Protein AF-A0A968ZDK1-F1 (afdb_monomer_lite)

Sequence (167 aa):
MLCDIHKALNLKGAIDPDALKPLILEAERHGVARAVNGGDHRDRTAVATEVSEILDMWSAVERGYKHLSVDEKRNVEAEAGPLGRGVRFSGFDAESEIEYRDIAHVLIEETGQFERFQGRSLDAHMPALAGYRRMLRLYGPMRSASGDRRLDVQQIIALANAEKYAG

Structure (mmCIF, N/CA/C/O backbone):
data_AF-A0A968ZDK1-F1
#
_entry.id   AF-A0A968ZDK1-F1
#
loop_
_atom_site.group_PDB
_atom_site.id
_atom_site.type_symbol
_atom_site.label_atom_id
_atom_site.label_alt_id
_atom_site.label_comp_id
_atom_site.label_asym_id
_atom_site.label_entity_id
_atom_site.label_seq_id
_atom_site.pdbx_PDB_ins_code
_atom_site.Cartn_x
_atom_site.Cartn_y
_atom_site.Cartn_z
_atom_site.occupancy
_atom_site.B_iso_or_equiv
_atom_site.auth_seq_id
_atom_site.auth_comp_id
_atom_site.auth_asym_id
_atom_site.auth_atom_id
_atom_site.pdbx_PDB_model_num
ATOM 1 N N . MET A 1 1 ? 29.821 1.524 0.858 1.00 34.53 1 MET A N 1
ATOM 2 C CA . MET A 1 1 ? 29.198 1.388 2.191 1.00 34.53 1 MET A CA 1
ATOM 3 C C . MET A 1 1 ? 27.738 1.831 2.129 1.00 34.53 1 MET A C 1
ATOM 5 O O . MET A 1 1 ? 27.378 2.864 2.669 1.00 34.53 1 MET A O 1
ATOM 9 N N . LEU A 1 2 ? 26.912 1.053 1.423 1.00 32.00 2 LEU A N 1
ATOM 10 C CA . LEU A 1 2 ? 25.440 1.139 1.446 1.00 32.00 2 LEU A CA 1
ATOM 11 C C . LEU A 1 2 ? 24.811 -0.240 1.755 1.00 32.00 2 LEU A C 1
ATOM 13 O O . LEU A 1 2 ? 23.615 -0.344 1.991 1.00 32.00 2 LEU A O 1
ATOM 17 N N . CYS A 1 3 ? 25.632 -1.300 1.790 1.00 27.78 3 CYS A N 1
ATOM 18 C CA . CYS A 1 3 ? 25.214 -2.677 2.057 1.00 27.78 3 CYS A CA 1
ATOM 19 C C . CYS A 1 3 ? 25.117 -3.003 3.556 1.00 27.78 3 CYS A C 1
ATOM 21 O O . CYS A 1 3 ? 24.565 -4.035 3.922 1.00 27.78 3 CYS A O 1
ATOM 23 N N . ASP A 1 4 ? 25.649 -2.141 4.425 1.00 28.36 4 ASP A N 1
ATOM 24 C CA . ASP A 1 4 ? 25.798 -2.457 5.850 1.00 28.36 4 ASP A CA 1
ATOM 25 C C . ASP A 1 4 ? 24.570 -2.078 6.689 1.00 28.36 4 ASP A C 1
ATOM 27 O O . ASP A 1 4 ? 24.407 -2.588 7.793 1.00 28.36 4 ASP A O 1
ATOM 31 N N . ILE A 1 5 ? 23.651 -1.266 6.151 1.00 32.50 5 ILE A N 1
ATOM 32 C CA . ILE A 1 5 ? 22.374 -0.965 6.821 1.00 32.50 5 ILE A CA 1
ATOM 33 C C . ILE A 1 5 ? 21.368 -2.117 6.624 1.00 32.50 5 ILE A C 1
ATOM 35 O O . ILE A 1 5 ? 20.620 -2.439 7.544 1.00 32.50 5 ILE A O 1
ATOM 39 N N . HIS A 1 6 ? 21.418 -2.827 5.490 1.00 34.78 6 HIS A N 1
ATOM 40 C CA . HIS A 1 6 ? 20.526 -3.965 5.222 1.00 34.78 6 HIS A CA 1
ATOM 41 C C . HIS A 1 6 ? 20.822 -5.211 6.074 1.00 34.78 6 HIS A C 1
ATOM 43 O O . HIS A 1 6 ? 19.931 -6.026 6.286 1.00 34.78 6 HIS A O 1
ATOM 49 N N . LYS A 1 7 ? 22.037 -5.357 6.623 1.00 30.41 7 LYS A N 1
ATOM 50 C CA . LYS A 1 7 ? 22.413 -6.525 7.446 1.00 30.41 7 LYS A CA 1
ATOM 51 C C . LYS A 1 7 ? 21.961 -6.448 8.908 1.00 30.41 7 LYS A C 1
ATOM 53 O O . LYS A 1 7 ? 22.025 -7.455 9.606 1.00 30.41 7 LYS A O 1
ATOM 58 N N . ALA A 1 8 ? 21.516 -5.284 9.386 1.00 30.31 8 ALA A N 1
ATOM 59 C CA . ALA A 1 8 ? 21.131 -5.093 10.788 1.00 30.31 8 ALA A CA 1
ATOM 60 C C . ALA A 1 8 ? 19.659 -5.431 11.083 1.00 30.31 8 ALA A C 1
ATOM 62 O O . ALA A 1 8 ? 19.268 -5.530 12.246 1.00 30.31 8 ALA A O 1
ATOM 63 N N . LEU A 1 9 ? 18.838 -5.629 10.054 1.00 39.12 9 LEU A N 1
ATOM 64 C CA . LEU A 1 9 ? 17.437 -5.988 10.209 1.00 39.12 9 LEU A CA 1
ATOM 65 C C . LEU A 1 9 ? 17.318 -7.487 9.930 1.00 39.12 9 LEU A C 1
ATOM 67 O O . LEU A 1 9 ? 17.389 -7.938 8.793 1.00 39.12 9 LEU A O 1
ATOM 71 N N . ASN A 1 10 ? 17.187 -8.276 10.994 1.00 31.47 10 ASN A N 1
ATOM 72 C CA . ASN A 1 10 ? 16.950 -9.718 10.937 1.00 31.47 10 ASN A CA 1
ATOM 73 C C . ASN A 1 10 ? 15.509 -9.971 10.440 1.00 31.47 10 ASN A C 1
ATOM 75 O O . ASN A 1 10 ? 14.606 -10.307 11.211 1.00 31.47 10 ASN A O 1
ATOM 79 N N . LEU A 1 11 ? 15.279 -9.679 9.157 1.00 42.19 11 LEU A N 1
ATOM 80 C CA . LEU A 1 11 ? 13.978 -9.586 8.505 1.00 42.19 11 LEU A CA 1
ATOM 81 C C . LEU A 1 11 ? 13.440 -10.984 8.199 1.00 42.19 11 LEU A C 1
ATOM 83 O O . LEU A 1 11 ? 13.524 -11.479 7.078 1.00 42.19 11 LEU A O 1
ATOM 87 N N . LYS A 1 12 ? 12.809 -11.622 9.184 1.00 31.44 12 LYS A N 1
ATOM 88 C CA . LYS A 1 12 ? 11.840 -12.683 8.889 1.00 31.44 12 LYS A CA 1
ATOM 89 C C . LYS A 1 12 ? 10.639 -12.046 8.182 1.00 31.44 12 LYS A C 1
ATOM 91 O O . LYS A 1 12 ? 9.730 -11.540 8.830 1.00 31.44 12 LYS A O 1
ATOM 96 N N . GLY A 1 13 ? 10.680 -12.027 6.850 1.00 39.50 13 GLY A N 1
ATOM 97 C CA . GLY A 1 13 ? 9.585 -11.573 5.990 1.00 39.50 13 GLY A CA 1
ATOM 98 C C . GLY A 1 13 ? 9.883 -10.365 5.100 1.00 39.50 13 GLY A C 1
ATOM 99 O O . GLY A 1 13 ? 8.976 -9.931 4.405 1.00 39.50 13 GLY A O 1
ATOM 100 N N . ALA A 1 14 ? 11.096 -9.802 5.095 1.00 44.47 14 ALA A N 1
ATOM 101 C CA . ALA A 1 14 ? 11.519 -8.990 3.951 1.00 44.47 14 ALA A CA 1
ATOM 102 C C . ALA A 1 14 ? 12.280 -9.897 2.995 1.00 44.47 14 ALA A C 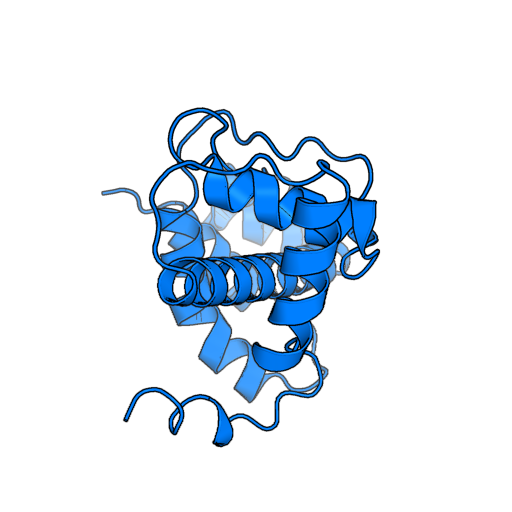1
ATOM 104 O O . ALA A 1 14 ? 13.149 -10.659 3.420 1.00 44.47 14 ALA A O 1
ATOM 105 N N . ILE A 1 15 ? 11.913 -9.848 1.723 1.00 52.25 15 ILE A N 1
ATOM 106 C CA . ILE A 1 15 ? 12.627 -10.577 0.686 1.00 52.25 15 ILE A CA 1
ATOM 107 C C . ILE A 1 15 ? 14.020 -9.950 0.599 1.00 52.25 15 ILE A C 1
ATOM 109 O O . ILE A 1 15 ? 14.145 -8.736 0.450 1.00 52.25 15 ILE A O 1
ATOM 113 N N . ASP A 1 16 ? 15.056 -10.772 0.753 1.00 55.12 16 ASP A N 1
ATOM 114 C CA . ASP A 1 16 ? 16.446 -10.341 0.624 1.00 55.12 16 ASP A CA 1
ATOM 115 C C . ASP A 1 16 ? 16.640 -9.663 -0.751 1.00 55.12 16 ASP A C 1
ATOM 117 O O . ASP A 1 16 ? 16.293 -10.271 -1.771 1.00 55.12 16 ASP A O 1
ATOM 121 N N . PRO A 1 17 ? 17.177 -8.429 -0.827 1.00 51.38 17 PRO A N 1
ATOM 122 C CA . PRO A 1 17 ? 17.502 -7.777 -2.095 1.00 51.38 17 PRO A CA 1
ATOM 123 C C . PRO A 1 17 ? 18.339 -8.652 -3.038 1.00 51.38 17 PRO A C 1
ATOM 125 O O . PRO A 1 17 ? 18.176 -8.588 -4.258 1.00 51.38 17 PRO A O 1
ATOM 128 N N . ASP A 1 18 ? 19.205 -9.509 -2.494 1.00 54.00 18 ASP A N 1
ATOM 129 C CA . ASP A 1 18 ? 19.992 -10.450 -3.291 1.00 54.00 18 ASP A CA 1
ATOM 130 C C . ASP A 1 18 ? 19.163 -11.647 -3.794 1.00 54.00 18 ASP A C 1
ATOM 132 O O . ASP A 1 18 ? 19.496 -12.222 -4.831 1.00 54.00 18 ASP A O 1
ATOM 136 N N . ALA A 1 19 ? 18.040 -11.969 -3.144 1.00 58.22 19 ALA A N 1
ATOM 137 C CA . ALA A 1 19 ? 17.048 -12.928 -3.635 1.00 58.22 19 ALA A CA 1
ATOM 138 C C . ALA A 1 19 ? 16.089 -12.322 -4.682 1.00 58.22 19 ALA A C 1
ATOM 140 O O . ALA A 1 19 ? 15.556 -13.059 -5.509 1.00 58.22 19 ALA A O 1
ATOM 141 N N . LEU A 1 20 ? 15.902 -10.995 -4.696 1.00 59.31 20 LEU A N 1
ATOM 142 C CA . LEU A 1 20 ? 15.102 -10.283 -5.708 1.00 59.31 20 LEU A CA 1
ATOM 143 C C . LEU A 1 20 ? 15.819 -10.177 -7.060 1.00 59.31 20 LEU A C 1
ATOM 145 O O . LEU A 1 20 ? 15.191 -10.328 -8.107 1.00 59.31 20 LEU A O 1
ATOM 149 N N . LYS A 1 21 ? 17.140 -9.962 -7.052 1.00 61.16 21 LYS A N 1
ATOM 150 C CA . LYS A 1 21 ? 17.962 -9.852 -8.272 1.00 61.16 21 LYS A CA 1
ATOM 151 C C . LYS A 1 21 ? 17.747 -10.976 -9.296 1.00 61.16 21 LYS A C 1
ATOM 153 O O . LYS A 1 21 ? 17.494 -10.645 -10.454 1.00 61.16 21 LYS A O 1
ATOM 158 N N . PRO A 1 22 ? 17.852 -12.275 -8.944 1.00 59.28 22 PRO A N 1
ATOM 159 C CA . PRO A 1 22 ? 17.663 -13.343 -9.921 1.00 59.28 22 PRO A CA 1
ATOM 160 C C . PRO A 1 22 ? 16.233 -13.383 -10.469 1.00 59.28 22 PRO A C 1
ATOM 162 O O . PRO A 1 22 ? 16.071 -13.647 -11.654 1.00 59.28 22 PRO A O 1
ATOM 165 N N . LEU A 1 23 ? 15.220 -13.057 -9.658 1.00 61.38 23 LEU A N 1
ATOM 166 C CA . LEU A 1 23 ? 13.813 -13.057 -10.073 1.00 61.38 23 LEU A CA 1
ATOM 167 C C . LEU A 1 23 ? 13.515 -11.950 -11.091 1.00 61.38 23 LEU A C 1
ATOM 169 O O . LEU A 1 23 ? 12.851 -12.191 -12.095 1.00 61.38 23 LEU A O 1
ATOM 173 N N . ILE A 1 24 ? 14.059 -10.752 -10.869 1.00 58.25 24 ILE A N 1
ATOM 174 C CA . ILE A 1 24 ? 13.930 -9.626 -11.806 1.00 58.25 24 ILE A CA 1
ATOM 175 C C . ILE A 1 24 ? 14.649 -9.949 -13.118 1.00 58.25 24 ILE A C 1
ATOM 177 O O . ILE A 1 24 ? 14.076 -9.791 -14.193 1.00 58.25 24 ILE A O 1
ATOM 181 N N . LEU A 1 25 ? 15.876 -10.477 -13.039 1.00 61.59 25 LEU A N 1
ATOM 182 C CA . LEU A 1 25 ? 16.638 -10.897 -14.218 1.00 61.59 25 LEU A CA 1
ATOM 183 C C . LEU A 1 25 ? 15.927 -12.008 -15.002 1.00 61.59 25 LEU A C 1
ATOM 185 O O . LEU A 1 25 ? 15.980 -12.032 -16.229 1.00 61.59 25 LEU A O 1
ATOM 189 N N . GLU A 1 26 ? 15.270 -12.941 -14.319 1.00 56.28 26 GLU A N 1
ATOM 190 C CA . GLU A 1 26 ? 14.511 -14.014 -14.953 1.00 56.28 26 GLU A CA 1
ATOM 191 C C . GLU A 1 26 ? 13.236 -13.497 -15.632 1.00 56.28 26 GLU A C 1
ATOM 193 O O . GLU A 1 26 ? 12.963 -13.869 -16.774 1.00 56.28 26 GLU A O 1
ATOM 198 N N . ALA A 1 27 ? 12.507 -12.579 -14.995 1.00 54.91 27 ALA A N 1
ATOM 199 C CA . ALA A 1 27 ? 11.346 -11.926 -15.596 1.00 54.91 27 ALA A CA 1
ATOM 200 C C . ALA A 1 27 ? 11.717 -11.088 -16.835 1.00 54.91 27 ALA A C 1
ATOM 202 O O . ALA A 1 27 ? 10.998 -11.098 -17.835 1.00 54.91 27 ALA A O 1
ATOM 203 N N . GLU A 1 28 ? 12.865 -10.407 -16.812 1.00 56.94 28 GLU A N 1
ATOM 204 C CA . GLU A 1 28 ? 13.409 -9.682 -17.969 1.00 56.94 28 GLU A CA 1
ATOM 205 C C . GLU A 1 28 ? 13.830 -10.629 -19.097 1.00 56.94 28 GLU A C 1
ATOM 207 O O . GLU A 1 28 ? 13.508 -10.399 -20.264 1.00 56.94 28 GLU A O 1
ATOM 212 N N . ARG A 1 29 ? 14.510 -11.733 -18.762 1.00 54.50 29 ARG A N 1
ATOM 213 C CA . ARG A 1 29 ? 14.931 -12.753 -19.736 1.00 54.50 29 ARG A CA 1
ATOM 214 C C . ARG A 1 29 ? 13.760 -13.398 -20.468 1.00 54.50 29 ARG A C 1
ATOM 216 O O . ARG A 1 29 ? 13.910 -13.761 -21.632 1.00 54.50 29 ARG A O 1
ATOM 223 N N . HIS A 1 30 ? 12.622 -13.550 -19.799 1.00 50.81 30 HIS A N 1
ATOM 224 C CA . HIS A 1 30 ? 11.404 -14.086 -20.399 1.00 50.81 30 HIS A CA 1
ATOM 225 C C . HIS A 1 30 ? 10.541 -13.007 -21.080 1.00 50.81 30 HIS A C 1
ATOM 227 O O . HIS A 1 30 ? 9.465 -13.318 -21.584 1.00 50.81 30 HIS A O 1
ATOM 233 N N . GLY A 1 31 ? 11.019 -11.755 -21.151 1.00 50.75 31 GLY A N 1
ATOM 234 C CA . GLY A 1 31 ? 10.325 -10.644 -21.812 1.00 50.75 31 GLY A CA 1
ATOM 235 C C . GLY A 1 31 ? 9.061 -10.183 -21.087 1.00 50.75 31 GLY A C 1
ATOM 236 O O . GLY A 1 31 ? 8.234 -9.492 -21.680 1.00 50.75 31 GLY A O 1
ATOM 237 N N . VAL A 1 32 ? 8.906 -10.585 -19.825 1.00 45.59 32 VAL A N 1
ATOM 238 C CA . VAL A 1 32 ? 7.727 -10.319 -18.997 1.00 45.59 32 VAL A CA 1
ATOM 239 C C . VAL A 1 32 ? 7.865 -8.987 -18.267 1.00 45.59 32 VAL A C 1
ATOM 241 O O . VAL A 1 32 ? 6.910 -8.220 -18.172 1.00 45.59 32 VAL A O 1
ATOM 244 N N . ALA A 1 33 ? 9.084 -8.660 -17.837 1.00 46.94 33 ALA A N 1
ATOM 245 C CA . ALA A 1 33 ? 9.447 -7.293 -17.506 1.00 46.94 33 ALA A CA 1
ATOM 246 C C . ALA A 1 33 ? 9.822 -6.563 -18.802 1.00 46.94 33 ALA A C 1
ATOM 248 O O . ALA A 1 33 ? 10.693 -7.017 -19.553 1.00 46.94 33 ALA A O 1
ATOM 249 N N . ARG A 1 34 ? 9.191 -5.415 -19.082 1.00 45.72 34 ARG A N 1
ATOM 250 C CA . ARG A 1 34 ? 9.684 -4.545 -20.155 1.00 45.72 34 ARG A CA 1
ATOM 251 C C . ARG A 1 34 ? 11.099 -4.131 -19.775 1.00 45.72 34 ARG A C 1
ATOM 253 O O . ARG A 1 34 ? 11.342 -3.692 -18.653 1.00 45.72 34 ARG A O 1
ATOM 260 N N . ALA A 1 35 ? 12.028 -4.223 -20.722 1.00 43.06 35 ALA A N 1
ATOM 261 C CA . ALA A 1 35 ? 13.299 -3.532 -20.604 1.00 43.06 35 ALA A CA 1
ATOM 262 C C . ALA A 1 35 ? 12.998 -2.026 -20.537 1.00 43.06 35 ALA A C 1
ATOM 264 O O . ALA A 1 35 ? 12.881 -1.354 -21.560 1.00 43.06 35 ALA A O 1
ATOM 265 N N . VAL A 1 36 ? 12.795 -1.497 -19.327 1.00 43.66 36 VAL A N 1
ATOM 266 C CA . VAL A 1 36 ? 12.796 -0.057 -19.074 1.00 43.66 36 VAL A CA 1
ATOM 267 C C . VAL A 1 36 ? 14.184 0.408 -19.504 1.00 43.66 36 VAL A C 1
ATOM 269 O O . VAL A 1 36 ? 15.191 0.043 -18.897 1.00 43.66 36 VAL A O 1
ATOM 272 N N . ASN A 1 37 ? 14.245 1.064 -20.659 1.00 38.75 37 ASN A N 1
ATOM 273 C CA . ASN A 1 37 ? 15.494 1.495 -21.264 1.00 38.75 37 ASN A CA 1
ATOM 274 C C . ASN A 1 37 ? 16.177 2.514 -20.338 1.00 38.75 37 ASN A C 1
ATOM 276 O O . ASN A 1 37 ? 15.610 3.572 -20.083 1.00 38.75 37 ASN A O 1
ATOM 280 N N . GLY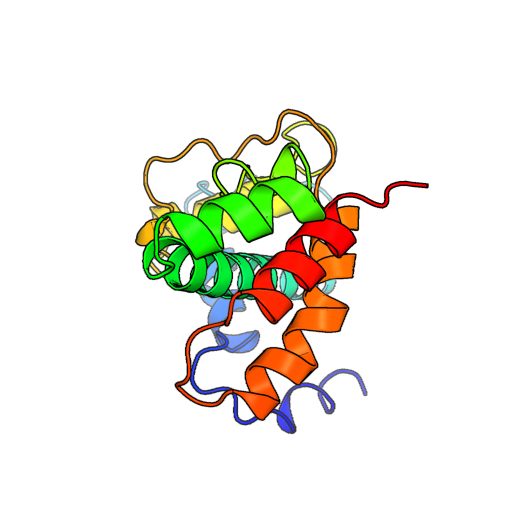 A 1 38 ? 17.409 2.225 -19.901 1.00 42.59 38 GLY A N 1
ATOM 281 C CA . GLY A 1 38 ? 18.373 3.260 -19.499 1.00 42.59 38 GLY A CA 1
ATOM 282 C C . GLY A 1 38 ? 18.754 3.401 -18.018 1.00 42.59 38 GLY A C 1
ATOM 283 O O . GLY A 1 38 ? 19.562 4.278 -17.730 1.00 42.59 38 GLY A O 1
ATOM 284 N N . GLY A 1 39 ? 18.245 2.581 -17.090 1.00 47.41 39 GLY A N 1
ATOM 285 C CA . GLY A 1 39 ? 18.667 2.605 -15.674 1.00 47.41 39 GLY A CA 1
ATOM 286 C C . GLY A 1 39 ? 19.825 1.642 -15.364 1.00 47.41 39 GLY A C 1
ATOM 287 O O . GLY A 1 39 ? 19.869 0.537 -15.907 1.00 47.41 39 GLY A O 1
ATOM 288 N N . ASP A 1 40 ? 20.764 2.032 -14.490 1.00 52.12 40 ASP A N 1
ATOM 289 C CA . ASP A 1 40 ? 21.798 1.117 -13.973 1.00 52.12 40 ASP A CA 1
ATOM 290 C C . ASP A 1 40 ? 21.137 -0.025 -13.170 1.00 52.12 40 ASP A C 1
ATOM 292 O O . ASP A 1 40 ? 20.145 0.172 -12.467 1.00 52.12 40 ASP A O 1
ATOM 296 N N . HIS A 1 41 ? 21.699 -1.235 -13.217 1.00 51.44 41 HIS A N 1
ATOM 297 C CA . HIS A 1 41 ? 21.176 -2.408 -12.495 1.00 51.44 41 HIS A CA 1
ATOM 298 C C . HIS A 1 41 ? 21.096 -2.189 -10.971 1.00 51.44 41 HIS A C 1
ATOM 300 O O . HIS A 1 41 ? 20.302 -2.831 -10.273 1.00 51.44 41 HIS A O 1
ATOM 306 N N . ARG A 1 42 ? 21.929 -1.285 -10.439 1.00 50.06 42 ARG A N 1
ATOM 307 C CA . ARG A 1 42 ? 21.906 -0.886 -9.025 1.00 50.06 42 ARG A CA 1
ATOM 308 C C . ARG A 1 42 ? 20.635 -0.125 -8.657 1.00 50.06 42 ARG A C 1
ATOM 310 O O . ARG A 1 42 ? 20.100 -0.378 -7.580 1.00 50.06 42 ARG A O 1
ATOM 317 N N . ASP A 1 43 ? 20.131 0.719 -9.554 1.00 65.00 43 ASP A N 1
ATOM 318 C CA . ASP A 1 43 ? 18.910 1.492 -9.323 1.00 65.00 43 ASP A CA 1
ATOM 319 C C . ASP A 1 43 ? 17.683 0.574 -9.316 1.00 65.00 43 ASP A C 1
ATOM 321 O O . ASP A 1 43 ? 16.863 0.650 -8.404 1.00 65.00 43 ASP A O 1
ATOM 325 N N . ARG A 1 44 ? 17.622 -0.413 -10.217 1.00 65.12 44 ARG A N 1
ATOM 326 C CA . ARG A 1 44 ? 16.525 -1.398 -10.242 1.00 65.12 44 ARG A CA 1
ATOM 327 C C . ARG A 1 44 ? 16.420 -2.258 -8.992 1.00 65.12 44 ARG A C 1
ATOM 329 O O . ARG A 1 44 ? 15.320 -2.554 -8.535 1.00 65.12 44 ARG A O 1
ATOM 336 N N . THR A 1 45 ? 17.556 -2.662 -8.423 1.00 70.06 45 THR A N 1
ATOM 337 C CA . THR A 1 45 ? 17.552 -3.430 -7.167 1.00 70.06 45 THR A CA 1
ATOM 338 C C . THR A 1 45 ? 16.967 -2.590 -6.029 1.00 70.06 45 THR A C 1
ATOM 340 O O . THR A 1 45 ? 16.211 -3.107 -5.204 1.00 70.06 45 THR A O 1
ATOM 343 N N . ALA A 1 46 ? 17.286 -1.292 -5.993 1.00 75.50 46 ALA A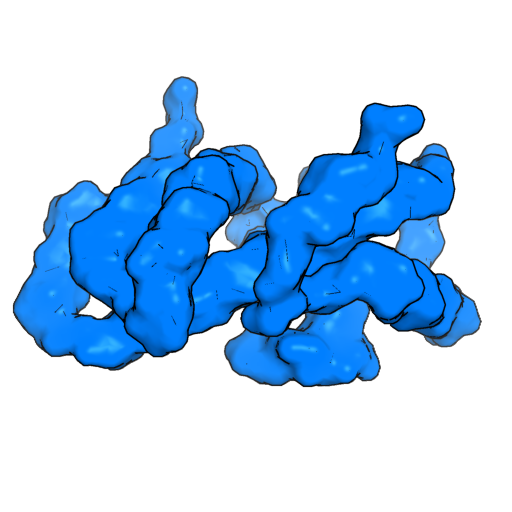 N 1
ATOM 344 C CA . ALA A 1 46 ? 16.721 -0.374 -5.012 1.00 75.50 46 ALA A CA 1
ATOM 345 C C . ALA A 1 46 ? 15.207 -0.207 -5.215 1.00 75.50 46 ALA A C 1
ATOM 347 O O . ALA A 1 46 ? 14.460 -0.346 -4.248 1.00 75.50 46 ALA A O 1
ATOM 348 N N . VAL A 1 47 ? 14.747 -0.022 -6.460 1.00 81.25 47 VAL A N 1
ATOM 349 C CA . VAL A 1 47 ? 13.310 0.072 -6.771 1.00 81.25 47 VAL A CA 1
ATOM 350 C C . VAL A 1 47 ? 12.575 -1.208 -6.379 1.00 81.25 47 VAL A C 1
ATOM 352 O O . VAL A 1 47 ? 11.533 -1.139 -5.740 1.00 81.25 47 VAL A O 1
ATOM 355 N N . ALA A 1 48 ? 13.115 -2.387 -6.681 1.00 79.44 48 ALA A N 1
ATOM 356 C CA . ALA A 1 48 ? 12.459 -3.642 -6.322 1.00 79.44 48 ALA A CA 1
ATOM 357 C C . ALA A 1 48 ? 12.422 -3.920 -4.819 1.00 79.44 48 ALA A C 1
ATOM 359 O O . ALA A 1 48 ? 11.448 -4.491 -4.321 1.00 79.44 48 ALA A O 1
ATOM 360 N N . THR A 1 49 ? 13.459 -3.494 -4.096 1.00 80.62 49 THR A N 1
ATOM 361 C CA . THR A 1 49 ? 13.459 -3.522 -2.630 1.00 80.62 49 THR A CA 1
ATOM 362 C C . THR A 1 49 ? 12.341 -2.626 -2.104 1.00 80.62 49 THR A C 1
ATOM 364 O O . THR A 1 49 ? 11.504 -3.086 -1.333 1.00 80.62 49 THR A O 1
ATOM 367 N N . GLU A 1 50 ? 12.253 -1.389 -2.599 1.00 85.12 50 GLU A N 1
ATOM 368 C CA . GLU A 1 50 ? 11.208 -0.443 -2.205 1.00 85.12 50 GLU A CA 1
ATOM 369 C C . GLU A 1 50 ? 9.801 -0.963 -2.547 1.00 85.12 50 GLU A C 1
ATOM 371 O O . GLU A 1 50 ? 8.920 -0.953 -1.691 1.00 85.12 50 GLU A O 1
ATOM 376 N N . VAL A 1 51 ? 9.578 -1.497 -3.753 1.00 88.75 51 VAL A N 1
ATOM 377 C CA . VAL A 1 51 ? 8.296 -2.115 -4.136 1.00 88.75 51 VAL A CA 1
ATOM 378 C C . VAL A 1 51 ? 7.941 -3.262 -3.190 1.00 88.75 51 VAL A C 1
ATOM 380 O O . VAL A 1 51 ? 6.803 -3.340 -2.730 1.00 88.75 51 VAL A O 1
ATOM 383 N N . SER A 1 52 ? 8.898 -4.126 -2.849 1.00 85.25 52 SER A N 1
ATOM 384 C CA . SER A 1 52 ? 8.661 -5.236 -1.917 1.00 85.25 52 SER A CA 1
ATOM 385 C C . SER A 1 52 ? 8.264 -4.741 -0.523 1.00 85.25 52 SER A C 1
ATOM 387 O O . SER A 1 52 ? 7.339 -5.286 0.080 1.00 85.25 52 SER A O 1
ATOM 389 N N . GLU A 1 53 ? 8.910 -3.685 -0.021 1.00 85.19 53 GLU A N 1
ATOM 390 C CA . GLU A 1 53 ? 8.555 -3.050 1.253 1.00 85.19 53 GLU A CA 1
ATOM 391 C C . GLU A 1 53 ? 7.156 -2.418 1.209 1.00 85.19 53 GLU A C 1
ATOM 393 O O . GLU A 1 53 ? 6.380 -2.570 2.158 1.00 85.19 53 GLU A O 1
ATOM 398 N N . ILE A 1 54 ? 6.800 -1.755 0.102 1.00 91.25 54 ILE A N 1
ATOM 399 C CA . ILE A 1 54 ? 5.464 -1.183 -0.119 1.00 91.25 54 ILE A CA 1
ATOM 400 C C . ILE A 1 54 ? 4.405 -2.291 -0.113 1.00 91.25 54 ILE A C 1
ATOM 402 O O . ILE A 1 54 ? 3.383 -2.158 0.567 1.00 91.25 54 ILE A O 1
ATOM 406 N N . LEU A 1 55 ? 4.639 -3.393 -0.830 1.00 90.19 55 LEU A N 1
ATOM 407 C CA . LEU A 1 55 ? 3.711 -4.522 -0.894 1.00 90.19 55 LEU A CA 1
ATOM 408 C C . LEU A 1 55 ? 3.561 -5.216 0.468 1.00 90.19 55 LEU A C 1
ATOM 410 O O . LEU A 1 55 ? 2.434 -5.526 0.862 1.00 90.19 55 LEU A O 1
ATOM 414 N N . ASP A 1 56 ? 4.647 -5.415 1.224 1.00 87.88 56 ASP A N 1
ATOM 415 C CA . ASP A 1 56 ? 4.595 -5.975 2.585 1.00 87.88 56 ASP A CA 1
ATOM 416 C C . ASP A 1 56 ? 3.785 -5.078 3.531 1.00 87.88 56 ASP A C 1
ATOM 418 O O . ASP A 1 56 ? 2.836 -5.541 4.178 1.00 87.88 56 ASP A O 1
ATOM 422 N N . MET A 1 57 ? 4.079 -3.774 3.534 1.00 91.25 57 MET A N 1
ATOM 423 C CA . MET A 1 57 ? 3.342 -2.775 4.307 1.00 91.25 57 MET A CA 1
ATOM 424 C C . MET A 1 57 ? 1.848 -2.813 3.978 1.00 91.25 57 MET A C 1
ATOM 426 O O . MET A 1 57 ? 1.021 -2.965 4.879 1.00 91.25 57 MET A O 1
ATOM 430 N N . TRP A 1 58 ? 1.476 -2.737 2.698 1.00 93.50 58 TRP A N 1
ATOM 431 C CA . TRP A 1 58 ? 0.074 -2.794 2.283 1.00 93.50 58 TRP A CA 1
ATOM 432 C C . TRP A 1 58 ? -0.591 -4.123 2.635 1.00 93.50 58 TRP A C 1
ATOM 434 O O . TRP A 1 58 ? -1.776 -4.166 2.976 1.00 93.50 58 TRP A O 1
ATOM 444 N N . SER A 1 59 ? 0.164 -5.221 2.601 1.00 89.88 59 SER A N 1
ATOM 445 C CA . SER A 1 59 ? -0.309 -6.525 3.051 1.00 89.88 59 SER A CA 1
ATOM 446 C C . SER A 1 59 ? -0.619 -6.524 4.548 1.00 89.88 59 SER A C 1
ATOM 448 O O . SER A 1 59 ? -1.667 -7.029 4.955 1.00 89.88 59 SER A O 1
ATOM 450 N N . ALA A 1 60 ? 0.228 -5.906 5.374 1.00 88.62 60 ALA A N 1
ATOM 451 C CA . ALA A 1 60 ? -0.024 -5.736 6.802 1.00 88.62 60 ALA A CA 1
ATOM 452 C C . ALA A 1 60 ? -1.225 -4.818 7.082 1.00 88.62 60 ALA A C 1
ATOM 454 O O . ALA A 1 60 ? -2.065 -5.165 7.916 1.00 88.62 60 ALA A O 1
ATOM 455 N N . VAL A 1 61 ? -1.338 -3.701 6.359 1.00 90.69 61 VAL A N 1
ATOM 456 C CA . VAL A 1 61 ? -2.429 -2.725 6.491 1.00 90.69 61 VAL A CA 1
ATOM 457 C C . VAL A 1 61 ? -3.781 -3.353 6.168 1.00 90.69 61 VAL A C 1
ATOM 459 O O . VAL A 1 61 ? -4.677 -3.332 7.009 1.00 90.69 61 VAL A O 1
ATOM 462 N N . GLU A 1 62 ? -3.941 -3.974 4.997 1.00 92.00 62 GLU A N 1
ATOM 463 C CA . GLU A 1 62 ? -5.231 -4.565 4.622 1.00 92.00 62 GLU A CA 1
ATOM 464 C C . GLU A 1 62 ? -5.589 -5.772 5.509 1.00 92.00 62 GLU A C 1
ATOM 466 O O . GLU A 1 62 ? -6.766 -5.979 5.817 1.00 92.00 62 GLU A O 1
ATOM 471 N N . ARG A 1 63 ? -4.600 -6.559 5.973 1.00 89.88 63 ARG A N 1
ATOM 472 C CA . ARG A 1 63 ? -4.845 -7.612 6.975 1.00 89.88 63 ARG A CA 1
ATOM 473 C C . ARG A 1 63 ? -5.352 -7.013 8.283 1.00 89.88 63 ARG A C 1
ATOM 475 O O . ARG A 1 63 ? -6.372 -7.477 8.785 1.00 89.88 63 ARG A O 1
ATOM 482 N N . GLY A 1 64 ? -4.671 -6.001 8.822 1.00 89.81 64 GLY A N 1
ATOM 483 C CA . GLY A 1 64 ? -5.085 -5.309 10.046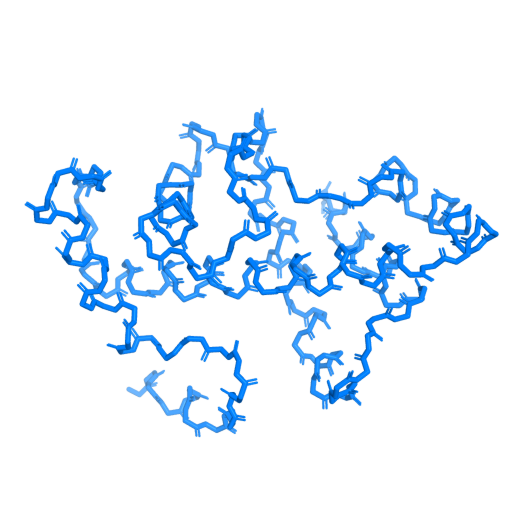 1.00 89.81 64 GLY A CA 1
ATOM 484 C C . GLY A 1 64 ? -6.500 -4.749 9.914 1.00 89.81 64 GLY A C 1
ATOM 485 O O . GLY A 1 64 ? -7.381 -5.106 10.694 1.00 89.81 64 GLY A O 1
ATOM 486 N N . TYR A 1 65 ? -6.757 -3.998 8.840 1.00 91.00 65 TYR A N 1
ATOM 487 C CA . TYR A 1 65 ? -8.058 -3.389 8.571 1.00 91.00 65 TYR A CA 1
ATOM 488 C C . TYR A 1 65 ? -9.184 -4.422 8.447 1.00 91.00 65 TYR A C 1
ATOM 490 O O . TYR A 1 65 ? -10.272 -4.223 8.987 1.00 91.00 65 TYR A O 1
ATOM 498 N N . LYS A 1 66 ? -8.943 -5.567 7.791 1.00 90.81 66 LYS A N 1
ATOM 499 C CA . LYS A 1 66 ? -9.942 -6.643 7.670 1.00 90.81 66 LYS A CA 1
ATOM 500 C C . LYS A 1 66 ? -10.421 -7.142 9.037 1.00 90.81 66 LYS A C 1
ATOM 502 O O . LYS A 1 66 ? -11.607 -7.449 9.167 1.00 90.81 66 LYS A O 1
ATOM 507 N N . HIS A 1 67 ? -9.527 -7.196 10.024 1.00 89.56 67 HIS A N 1
ATOM 508 C CA . HIS A 1 67 ? -9.806 -7.694 11.372 1.00 89.56 67 HIS A CA 1
ATOM 509 C C . HIS A 1 67 ? -10.449 -6.673 12.313 1.00 89.56 67 HIS A C 1
ATOM 511 O O . HIS A 1 67 ? -10.935 -7.079 13.365 1.00 89.56 67 HIS A O 1
ATOM 517 N N . LEU A 1 68 ? -10.499 -5.397 11.931 1.00 90.62 68 LEU A N 1
ATOM 518 C CA . LEU A 1 68 ? -11.195 -4.378 12.706 1.00 90.62 68 LEU A CA 1
ATOM 519 C C . LEU A 1 68 ? -12.707 -4.636 12.740 1.00 90.62 68 LEU A C 1
ATOM 521 O O . LEU A 1 68 ? -13.321 -5.036 11.737 1.00 90.62 68 LEU A O 1
ATOM 525 N N . SER A 1 69 ? -13.304 -4.358 13.895 1.00 92.69 69 SER A N 1
ATOM 526 C CA . SER A 1 69 ? -14.752 -4.308 14.083 1.00 92.69 69 SER A CA 1
ATOM 527 C C . SER A 1 69 ? -15.390 -3.186 13.253 1.00 92.69 69 SER A C 1
ATOM 529 O O . SER A 1 69 ? -14.716 -2.332 12.674 1.00 92.69 69 SER A O 1
ATOM 531 N N . VAL A 1 70 ? -16.721 -3.191 13.165 1.00 92.31 70 VAL A N 1
ATOM 532 C CA . VAL A 1 70 ? -17.466 -2.166 12.417 1.00 92.31 70 VAL A CA 1
ATOM 533 C C . VAL A 1 70 ? -17.237 -0.772 13.009 1.00 92.31 70 VAL A C 1
ATOM 535 O O . VAL A 1 70 ? -17.035 0.177 12.252 1.00 92.31 70 VAL A O 1
ATOM 538 N N . ASP A 1 71 ? -17.209 -0.656 14.337 1.00 92.88 71 ASP A N 1
ATOM 539 C CA . ASP A 1 71 ? -16.999 0.621 15.029 1.00 92.88 71 ASP A CA 1
ATOM 540 C C . ASP A 1 71 ? -15.573 1.137 14.832 1.00 92.88 71 ASP A C 1
ATOM 542 O O . ASP A 1 71 ? -15.360 2.315 14.555 1.00 92.88 71 ASP A O 1
ATOM 546 N N . GLU A 1 72 ? -14.589 0.241 14.866 1.00 92.31 72 GLU A N 1
ATOM 547 C CA . GLU A 1 72 ? -13.198 0.586 14.583 1.00 92.31 72 GLU A CA 1
ATOM 548 C C . GLU A 1 72 ? -13.001 1.028 13.129 1.00 92.31 72 GLU A C 1
ATOM 550 O O . GLU A 1 72 ? -12.318 2.018 12.884 1.00 92.31 72 GLU A O 1
ATOM 555 N N . LYS A 1 73 ? -13.638 0.368 12.153 1.00 91.94 73 LYS A N 1
ATOM 556 C CA . LYS A 1 73 ? -13.596 0.800 10.742 1.00 91.94 73 LYS A CA 1
ATOM 557 C C . LYS A 1 73 ? -14.239 2.168 10.541 1.00 91.94 73 LYS A C 1
ATOM 559 O O . LYS A 1 73 ? -13.702 2.976 9.788 1.00 91.94 73 LYS A O 1
ATOM 564 N N . ARG A 1 74 ? -15.350 2.445 11.236 1.00 90.88 74 ARG A N 1
ATOM 565 C CA . ARG A 1 74 ? -15.969 3.780 11.256 1.00 90.88 74 ARG A CA 1
ATOM 566 C C . ARG A 1 74 ? -15.028 4.823 11.845 1.00 90.88 74 ARG A C 1
ATOM 568 O O . ARG A 1 74 ? -14.972 5.927 11.320 1.00 90.88 74 ARG A O 1
ATOM 575 N N . ASN A 1 75 ? -14.275 4.470 12.886 1.00 90.56 75 ASN A N 1
ATOM 576 C CA . ASN A 1 75 ? -13.268 5.357 13.458 1.00 90.56 75 ASN A CA 1
ATOM 577 C C . ASN A 1 75 ? -12.140 5.653 12.454 1.00 90.56 75 ASN A C 1
ATOM 579 O O . ASN A 1 75 ? -11.787 6.808 12.244 1.00 90.56 75 ASN A O 1
ATOM 583 N N . VAL A 1 76 ? -11.637 4.627 11.753 1.00 89.88 76 VAL A N 1
ATOM 584 C CA . VAL A 1 76 ? -10.636 4.815 10.686 1.00 89.88 76 VAL A CA 1
ATOM 585 C C . VAL A 1 76 ? -11.159 5.749 9.593 1.00 89.88 76 VAL A C 1
ATOM 587 O O . VAL A 1 76 ? -10.449 6.654 9.168 1.00 89.88 76 VAL A O 1
ATOM 590 N N . GLU A 1 77 ? -12.399 5.559 9.144 1.00 90.75 77 GLU A N 1
ATOM 591 C CA . GLU A 1 77 ? -13.026 6.423 8.140 1.00 90.75 77 GLU A CA 1
ATOM 592 C C . GLU A 1 77 ? -13.219 7.865 8.636 1.00 90.75 77 GLU A C 1
ATOM 594 O O . GLU A 1 77 ? -12.981 8.805 7.879 1.00 90.75 77 GLU A O 1
ATOM 599 N N . ALA A 1 78 ? -13.622 8.054 9.895 1.00 89.50 78 ALA A N 1
ATOM 600 C CA . ALA A 1 78 ? -13.819 9.379 10.478 1.00 89.50 78 ALA A CA 1
ATOM 601 C C . ALA A 1 78 ? -12.505 10.174 10.559 1.00 89.50 78 ALA A C 1
ATOM 603 O O . ALA A 1 78 ? -12.482 11.355 10.215 1.00 89.50 78 ALA A O 1
ATOM 604 N N . GLU A 1 79 ? -11.415 9.517 10.957 1.00 89.25 79 GLU A N 1
ATOM 605 C CA . GLU A 1 79 ? -10.116 10.160 11.187 1.00 89.25 79 GLU A CA 1
ATOM 606 C C . GLU A 1 79 ? -9.279 10.300 9.904 1.00 89.25 79 GLU A C 1
ATOM 608 O O . GLU A 1 79 ? -8.656 11.336 9.672 1.00 89.25 79 GLU A O 1
ATOM 613 N N . ALA A 1 80 ? -9.274 9.285 9.031 1.00 86.38 80 ALA A N 1
ATOM 614 C CA . ALA A 1 80 ? -8.497 9.304 7.785 1.00 86.38 80 ALA A CA 1
ATOM 615 C C . ALA A 1 80 ? -9.287 9.837 6.572 1.00 86.38 80 ALA A C 1
ATOM 617 O O . ALA A 1 80 ? -8.722 10.106 5.505 1.00 86.38 80 ALA A O 1
ATOM 618 N N . GLY A 1 81 ? -10.598 10.043 6.711 1.00 82.94 81 GLY A N 1
ATOM 619 C CA . GLY A 1 81 ? -11.468 10.495 5.630 1.00 82.94 81 GLY A CA 1
ATOM 620 C C . GLY A 1 81 ? -11.616 9.443 4.518 1.00 82.94 81 GLY A C 1
ATOM 621 O O . GLY A 1 81 ? -11.643 8.246 4.806 1.00 82.94 81 GLY A O 1
ATOM 622 N N . PRO A 1 82 ? -11.697 9.848 3.232 1.00 78.56 82 PRO A N 1
ATOM 623 C CA . PRO A 1 82 ? -11.945 8.923 2.120 1.00 78.56 82 PRO A CA 1
ATOM 624 C C . PRO A 1 82 ? -10.945 7.765 2.011 1.00 78.56 82 PRO A C 1
ATOM 626 O O . PRO A 1 82 ? -11.344 6.677 1.616 1.00 78.56 82 PRO A O 1
ATOM 629 N N . LEU A 1 83 ? -9.682 7.964 2.408 1.00 75.38 83 LEU A N 1
ATOM 630 C CA . LEU A 1 83 ? -8.663 6.902 2.417 1.00 75.38 83 LEU A CA 1
ATOM 631 C C . LEU A 1 83 ? -8.884 5.870 3.534 1.00 75.38 83 LEU A C 1
ATOM 633 O O . LEU A 1 83 ? -8.456 4.727 3.415 1.00 75.38 83 LEU A O 1
ATOM 637 N N . GLY A 1 84 ? -9.592 6.244 4.604 1.00 75.62 84 GLY A N 1
ATOM 638 C CA . GLY A 1 84 ? -10.027 5.318 5.650 1.00 75.62 84 GLY A CA 1
ATOM 639 C C . GLY A 1 84 ? -11.230 4.460 5.247 1.00 75.62 84 GLY A C 1
ATOM 640 O O . GLY A 1 84 ? -11.504 3.432 5.878 1.00 75.62 84 GLY A O 1
ATOM 641 N N . ARG A 1 85 ? -11.939 4.848 4.177 1.00 77.50 85 ARG A N 1
ATOM 642 C CA . ARG A 1 85 ? -13.051 4.087 3.609 1.00 77.50 85 ARG A CA 1
ATOM 643 C C . ARG A 1 85 ? -12.506 3.035 2.647 1.00 77.50 85 ARG A C 1
ATOM 645 O O . ARG A 1 85 ? -12.208 3.324 1.496 1.00 77.50 85 ARG A O 1
ATOM 652 N N . GLY A 1 86 ? -12.439 1.788 3.107 1.00 75.19 86 GLY A N 1
ATOM 653 C CA . GLY A 1 86 ? -12.006 0.679 2.255 1.00 75.19 86 GLY A CA 1
ATOM 654 C C . GLY A 1 86 ? -10.507 0.712 1.965 1.00 75.19 86 GLY A C 1
ATOM 655 O O . GLY A 1 86 ? -10.113 0.582 0.810 1.00 75.19 86 GLY A O 1
ATOM 656 N N . VAL A 1 87 ? -9.705 0.865 3.026 1.00 86.69 87 VAL A N 1
ATOM 657 C CA . VAL A 1 87 ? -8.235 0.853 2.999 1.00 86.69 87 VAL A CA 1
ATOM 658 C C . VAL A 1 87 ? -7.731 -0.305 2.134 1.00 86.69 87 VAL A C 1
ATOM 660 O O . VAL A 1 87 ? -7.900 -1.478 2.483 1.00 86.69 87 VAL A O 1
ATOM 663 N N . ARG A 1 88 ? -7.147 0.031 0.982 1.00 91.62 88 ARG A N 1
ATOM 664 C CA . ARG A 1 88 ? -6.792 -0.923 -0.066 1.00 91.62 88 ARG A CA 1
ATOM 665 C C . ARG A 1 88 ? -5.637 -0.378 -0.903 1.00 91.62 88 ARG A C 1
ATOM 667 O O . ARG A 1 88 ? -5.665 0.774 -1.305 1.00 91.62 88 ARG A O 1
ATOM 674 N N . PHE A 1 89 ? -4.681 -1.239 -1.235 1.00 93.00 89 PHE A N 1
ATOM 675 C CA . PHE A 1 89 ? -3.615 -0.937 -2.183 1.00 93.00 89 PHE A CA 1
ATOM 676 C C . PHE A 1 89 ? -4.186 -0.661 -3.581 1.00 93.00 89 PHE A C 1
ATOM 678 O O . PHE A 1 89 ? -4.879 -1.517 -4.154 1.00 93.00 89 PHE A O 1
ATOM 685 N N . SER A 1 90 ? -3.898 0.528 -4.105 1.00 91.12 90 SER A N 1
ATOM 686 C CA . SER A 1 90 ? -4.409 1.016 -5.393 1.00 91.12 90 SER A CA 1
ATOM 687 C C . SER A 1 90 ? -3.503 0.678 -6.574 1.00 91.12 90 SER A C 1
ATOM 689 O O . SER A 1 90 ? -3.982 0.668 -7.700 1.00 91.12 90 SER A O 1
ATOM 691 N N . GLY A 1 91 ? -2.234 0.351 -6.321 1.00 92.62 91 GLY A N 1
ATOM 692 C CA . GLY A 1 91 ? -1.231 0.157 -7.363 1.00 92.62 91 GLY A CA 1
ATOM 693 C C . GLY A 1 91 ? -0.308 1.366 -7.488 1.00 92.62 91 GLY A C 1
ATOM 694 O O . GLY A 1 91 ? -0.128 2.112 -6.531 1.00 92.62 91 GLY A O 1
ATOM 695 N N . PHE A 1 92 ? 0.265 1.549 -8.667 1.00 92.12 92 PHE A N 1
ATOM 696 C CA . PHE A 1 92 ? 1.159 2.648 -9.020 1.00 92.12 92 PHE A CA 1
ATOM 697 C C . PHE A 1 92 ? 0.635 3.332 -10.281 1.00 92.12 92 PHE A C 1
ATOM 699 O O . 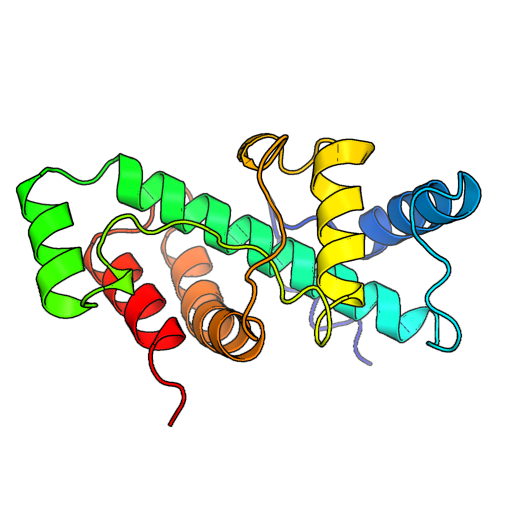PHE A 1 92 ? -0.083 2.716 -11.066 1.00 92.12 92 PHE A O 1
ATOM 706 N N . ASP A 1 93 ? 0.970 4.597 -10.482 1.00 88.38 93 ASP A N 1
ATOM 707 C CA . ASP A 1 93 ? 0.554 5.328 -11.675 1.00 88.38 93 ASP A CA 1
ATOM 708 C C . ASP A 1 93 ? 1.190 4.750 -12.951 1.00 88.38 93 ASP A C 1
ATOM 710 O O . ASP A 1 93 ? 2.416 4.668 -13.074 1.00 88.38 93 ASP A O 1
ATOM 714 N N . ALA A 1 94 ? 0.365 4.357 -13.925 1.00 81.06 94 ALA A N 1
ATOM 715 C CA . ALA A 1 94 ? 0.840 3.711 -15.148 1.00 81.06 94 ALA A CA 1
ATOM 716 C C . ALA A 1 94 ? 1.581 4.646 -16.121 1.00 81.06 94 ALA A C 1
ATOM 718 O O . ALA A 1 94 ? 2.094 4.159 -17.127 1.00 81.06 94 ALA A O 1
ATOM 719 N N . GLU A 1 95 ? 1.650 5.954 -15.857 1.00 82.44 95 GLU A N 1
ATOM 720 C CA . GLU A 1 95 ? 2.385 6.908 -16.695 1.00 82.44 95 GLU A CA 1
ATOM 721 C C . GLU A 1 95 ? 3.674 7.390 -16.023 1.00 82.44 95 GLU A C 1
ATOM 723 O O . GLU A 1 95 ? 4.741 7.376 -16.639 1.00 82.44 95 GLU A O 1
ATOM 728 N N . SER A 1 96 ? 3.596 7.792 -14.753 1.00 83.56 96 SER A N 1
ATOM 729 C CA . SER A 1 96 ? 4.722 8.375 -14.015 1.00 83.56 96 SER A CA 1
ATOM 730 C C . SER A 1 96 ? 5.481 7.385 -13.123 1.00 83.56 96 SER A C 1
ATOM 732 O O . SER A 1 96 ? 6.633 7.644 -12.776 1.00 83.56 96 SER A O 1
ATOM 734 N N . GLU A 1 97 ? 4.891 6.233 -12.786 1.00 86.88 97 GLU A N 1
ATOM 735 C CA . GLU A 1 97 ? 5.445 5.233 -11.856 1.00 86.88 97 GLU A CA 1
ATOM 736 C C . GLU A 1 97 ? 5.579 3.843 -12.513 1.00 86.88 97 GLU A C 1
ATOM 738 O O . GLU A 1 97 ? 5.579 2.814 -11.832 1.00 86.88 97 GLU A O 1
ATOM 743 N N . ILE A 1 98 ? 5.738 3.810 -13.845 1.00 85.19 98 ILE A N 1
ATOM 744 C CA . ILE A 1 98 ? 5.789 2.589 -14.678 1.00 85.19 98 ILE A CA 1
ATOM 745 C C . ILE A 1 98 ? 6.742 1.538 -14.111 1.00 85.19 98 ILE A C 1
ATOM 747 O O . ILE A 1 98 ? 6.383 0.369 -14.015 1.00 85.19 98 ILE A O 1
ATOM 751 N N . GLU A 1 99 ? 7.945 1.943 -13.705 1.00 83.69 99 GLU A N 1
ATOM 752 C CA . GLU A 1 99 ? 8.951 1.004 -13.205 1.00 83.69 99 GLU A CA 1
ATOM 753 C C . GLU A 1 99 ? 8.502 0.298 -11.913 1.00 83.69 99 GLU A C 1
ATOM 755 O O . GLU A 1 99 ? 8.700 -0.907 -11.764 1.00 83.69 99 GLU A O 1
ATOM 760 N N . TYR A 1 100 ? 7.823 1.013 -11.010 1.00 88.06 100 TYR A N 1
ATOM 761 C CA . TYR A 1 100 ? 7.282 0.437 -9.775 1.00 88.06 100 TYR A CA 1
ATOM 762 C C . TYR A 1 100 ? 6.119 -0.505 -10.078 1.00 88.06 100 TYR A C 1
ATOM 764 O O . TYR A 1 100 ? 6.038 -1.594 -9.508 1.00 88.06 100 TYR A O 1
ATOM 772 N N . ARG A 1 101 ? 5.243 -0.110 -11.010 1.00 88.62 101 ARG A N 1
ATOM 773 C CA . ARG A 1 101 ? 4.117 -0.924 -11.478 1.00 88.62 101 ARG A CA 1
ATOM 774 C C . ARG A 1 101 ? 4.585 -2.233 -12.119 1.00 88.62 101 ARG A C 1
ATOM 776 O O . ARG A 1 101 ? 4.049 -3.291 -11.791 1.00 88.62 101 ARG A O 1
ATOM 783 N N . ASP A 1 102 ? 5.574 -2.170 -13.005 1.00 84.81 102 ASP A N 1
ATOM 784 C CA . ASP A 1 102 ? 6.103 -3.335 -13.723 1.00 84.81 102 ASP A CA 1
ATOM 785 C C . ASP A 1 102 ? 6.798 -4.307 -12.763 1.00 84.81 102 ASP A C 1
ATOM 787 O O . ASP A 1 102 ? 6.549 -5.512 -12.809 1.00 84.81 102 ASP A O 1
ATOM 791 N N . ILE A 1 103 ? 7.607 -3.798 -11.829 1.00 84.06 103 ILE A N 1
ATOM 792 C CA . ILE A 1 103 ? 8.235 -4.648 -10.812 1.00 84.06 103 ILE A CA 1
ATOM 793 C C . ILE A 1 103 ? 7.179 -5.261 -9.885 1.00 84.06 103 ILE A C 1
ATOM 795 O O . ILE A 1 103 ? 7.253 -6.450 -9.579 1.00 84.06 103 ILE A O 1
ATOM 799 N N . ALA A 1 104 ? 6.163 -4.497 -9.473 1.00 88.00 104 ALA A N 1
ATOM 800 C CA . ALA A 1 104 ? 5.074 -5.035 -8.663 1.00 88.00 104 ALA A CA 1
ATOM 801 C C . ALA A 1 104 ? 4.326 -6.157 -9.394 1.00 88.00 104 ALA A C 1
ATOM 803 O O . ALA A 1 104 ? 4.048 -7.188 -8.787 1.00 88.00 104 ALA A O 1
ATOM 804 N N . HIS A 1 105 ? 4.060 -5.994 -10.693 1.00 86.00 105 HIS A N 1
ATOM 805 C CA . HIS A 1 105 ? 3.458 -7.041 -11.516 1.00 86.00 105 HIS A CA 1
ATOM 806 C C . HIS A 1 105 ? 4.299 -8.318 -11.493 1.00 86.00 105 HIS A C 1
ATOM 808 O O . HIS A 1 105 ? 3.770 -9.387 -11.208 1.00 86.00 105 HIS A O 1
ATOM 814 N N . VAL A 1 106 ? 5.611 -8.211 -11.720 1.00 80.62 106 VAL A N 1
ATOM 815 C CA . VAL A 1 106 ? 6.518 -9.367 -11.669 1.00 80.62 106 VAL A CA 1
ATOM 816 C C . VAL A 1 106 ? 6.458 -10.063 -10.305 1.00 80.62 106 VAL A C 1
ATOM 818 O O . VAL A 1 106 ? 6.272 -11.275 -10.239 1.00 80.62 106 VAL A O 1
ATOM 821 N N . LEU A 1 107 ? 6.556 -9.313 -9.206 1.00 79.31 107 LEU A N 1
ATOM 822 C CA . LEU A 1 107 ? 6.552 -9.885 -7.853 1.00 79.31 107 LEU A CA 1
ATOM 823 C C . LEU A 1 107 ? 5.211 -10.524 -7.448 1.00 79.31 107 LEU A C 1
ATOM 825 O O . LEU A 1 107 ? 5.161 -11.366 -6.551 1.00 79.31 107 LEU A O 1
ATOM 829 N N . ILE A 1 108 ? 4.108 -10.095 -8.057 1.00 85.19 108 ILE A N 1
ATOM 830 C CA . ILE A 1 108 ? 2.765 -10.579 -7.731 1.00 85.19 108 ILE A CA 1
ATOM 831 C C . ILE A 1 108 ? 2.380 -11.747 -8.640 1.00 85.19 108 ILE A C 1
ATOM 833 O O . ILE A 1 108 ? 2.035 -12.823 -8.147 1.00 85.19 108 ILE A O 1
ATOM 837 N N . GLU A 1 109 ? 2.420 -11.527 -9.951 1.00 82.75 109 GLU A N 1
ATOM 838 C CA . GLU A 1 109 ? 1.870 -12.446 -10.951 1.00 82.75 109 GLU A CA 1
ATOM 839 C C . GLU A 1 109 ? 2.882 -13.524 -11.351 1.00 82.75 109 GLU A C 1
ATOM 841 O O . GLU A 1 109 ? 2.510 -14.685 -11.495 1.00 82.75 109 GLU A O 1
ATOM 846 N N . GLU A 1 110 ? 4.168 -13.180 -11.455 1.00 75.50 110 GLU A N 1
ATOM 847 C CA . GLU A 1 110 ? 5.183 -14.103 -11.983 1.00 75.50 110 GLU A CA 1
ATOM 848 C C . GLU A 1 110 ? 5.873 -14.913 -10.883 1.00 75.50 110 GLU A C 1
ATOM 850 O O . GLU A 1 110 ? 6.117 -16.107 -11.044 1.00 75.50 110 GLU A O 1
ATOM 855 N N . THR A 1 111 ? 6.193 -14.286 -9.744 1.00 74.50 111 THR A N 1
ATOM 856 C CA . THR A 1 111 ? 6.887 -14.975 -8.637 1.00 74.50 111 THR A CA 1
ATOM 857 C C . THR A 1 111 ? 5.936 -15.542 -7.583 1.00 74.50 111 THR A C 1
ATOM 859 O O . THR A 1 111 ? 6.348 -16.382 -6.782 1.00 74.50 111 THR A O 1
ATOM 862 N N . GLY A 1 112 ? 4.685 -15.070 -7.541 1.00 73.44 112 GLY A N 1
ATOM 863 C CA . GLY A 1 112 ? 3.696 -15.470 -6.537 1.00 73.44 112 GLY A CA 1
ATOM 864 C C . GLY A 1 112 ? 4.021 -15.024 -5.106 1.00 73.44 112 GLY A C 1
ATOM 865 O O . GLY A 1 112 ? 3.430 -15.526 -4.158 1.00 73.44 112 GLY A O 1
ATOM 866 N N . GLN A 1 113 ? 4.948 -14.086 -4.890 1.00 71.19 113 GLN A N 1
ATOM 867 C CA . GLN A 1 113 ? 5.371 -13.709 -3.530 1.00 71.19 113 GLN A CA 1
ATOM 868 C C . GLN A 1 113 ? 4.304 -12.924 -2.759 1.00 71.19 113 GLN A C 1
ATOM 870 O O . GLN A 1 113 ? 4.256 -12.973 -1.528 1.00 71.19 113 GLN A O 1
ATOM 875 N N . PHE A 1 114 ? 3.424 -12.222 -3.472 1.00 81.88 114 PHE A N 1
ATOM 876 C CA . PHE A 1 114 ? 2.345 -11.444 -2.876 1.00 81.88 114 PHE A CA 1
ATOM 877 C C . PHE A 1 114 ? 0.975 -11.830 -3.447 1.00 81.88 114 PHE A C 1
ATOM 879 O O . PHE A 1 114 ? 0.213 -10.968 -3.885 1.00 81.88 114 PHE A O 1
ATOM 886 N N . GLU A 1 115 ? 0.632 -13.122 -3.378 1.00 83.88 115 GLU A N 1
ATOM 887 C CA . GLU A 1 115 ? -0.607 -13.713 -3.929 1.00 83.88 115 GLU A CA 1
ATOM 888 C C . GLU A 1 115 ? -1.888 -12.942 -3.576 1.00 83.88 115 GLU A C 1
ATOM 890 O O . GLU A 1 115 ? -2.830 -12.859 -4.356 1.00 83.88 115 GLU A O 1
ATOM 895 N N . ARG A 1 116 ? -1.927 -12.299 -2.404 1.00 88.31 116 ARG A N 1
ATOM 896 C CA . ARG A 1 116 ? -3.064 -11.475 -1.958 1.00 88.31 116 ARG A CA 1
ATOM 897 C C . ARG A 1 116 ? -3.390 -10.315 -2.908 1.00 88.31 116 ARG A C 1
ATOM 899 O O . ARG A 1 116 ? -4.485 -9.748 -2.827 1.00 88.31 116 ARG A O 1
ATOM 906 N N . PHE A 1 117 ? -2.432 -9.921 -3.741 1.00 90.44 117 PHE A N 1
ATOM 907 C CA . PHE A 1 117 ? -2.610 -8.884 -4.740 1.00 90.44 117 PHE A CA 1
ATOM 908 C C . PHE A 1 117 ? -2.867 -9.412 -6.156 1.00 90.44 117 PHE A C 1
ATOM 910 O O . PHE A 1 117 ? -3.176 -8.596 -7.021 1.00 90.44 117 PHE A O 1
ATOM 917 N N . GLN A 1 118 ? -2.794 -10.727 -6.384 1.00 89.69 118 GLN A N 1
ATOM 918 C CA . GLN A 1 118 ? -2.970 -11.318 -7.712 1.00 89.69 118 GLN A CA 1
ATOM 919 C C . GLN A 1 118 ? -4.334 -10.995 -8.319 1.00 89.69 118 GLN A C 1
ATOM 921 O O . GLN A 1 118 ? -5.357 -10.931 -7.626 1.00 89.69 118 GLN A O 1
ATOM 926 N N . GLY A 1 119 ? -4.336 -10.773 -9.631 1.00 88.56 119 GLY A N 1
ATOM 927 C CA . GLY A 1 119 ? -5.523 -10.459 -10.419 1.00 88.56 119 GLY A CA 1
ATOM 928 C C . GLY A 1 119 ? -6.133 -9.083 -10.131 1.00 88.56 119 GLY A C 1
ATOM 929 O O . GLY A 1 119 ? -7.240 -8.795 -10.591 1.00 88.56 119 GLY A O 1
ATOM 930 N N . ARG A 1 120 ? -5.463 -8.218 -9.357 1.00 90.38 120 ARG A N 1
ATOM 931 C CA . ARG A 1 120 ? -5.916 -6.840 -9.108 1.00 90.38 120 ARG A CA 1
ATOM 932 C C . ARG A 1 120 ? -5.329 -5.896 -10.153 1.00 90.38 120 ARG A C 1
ATOM 934 O O . ARG A 1 120 ? -4.201 -6.070 -10.596 1.00 90.38 120 ARG A O 1
ATOM 941 N N . SER A 1 121 ? -6.064 -4.826 -10.468 1.00 89.94 121 SER A N 1
ATOM 942 C CA . SER A 1 121 ? -5.449 -3.678 -11.142 1.00 89.94 121 SER A CA 1
ATOM 943 C C . SER A 1 121 ? -4.318 -3.124 -10.273 1.00 89.94 121 SER A C 1
ATOM 945 O O . SER A 1 121 ? -4.522 -2.903 -9.075 1.00 89.94 121 SER A O 1
ATOM 947 N N . LEU A 1 122 ? -3.155 -2.921 -10.894 1.00 89.69 122 LEU A N 1
ATOM 948 C CA . LEU A 1 122 ? -1.980 -2.264 -10.318 1.00 89.69 122 LEU A CA 1
ATOM 949 C C . LEU A 1 122 ? -1.806 -0.835 -10.842 1.00 89.69 122 LEU A C 1
ATOM 951 O O . LEU A 1 122 ? -0.756 -0.245 -10.617 1.00 89.69 122 LEU A O 1
ATOM 955 N N . ASP A 1 123 ? -2.805 -0.301 -11.546 1.00 89.31 123 ASP A N 1
ATOM 956 C CA . ASP A 1 123 ? -2.829 1.087 -11.995 1.00 89.31 123 ASP A CA 1
ATOM 957 C C . ASP A 1 123 ? -3.629 1.943 -11.007 1.00 89.31 123 ASP A C 1
ATOM 959 O O . ASP A 1 123 ? -4.841 1.757 -10.855 1.00 89.31 123 ASP A O 1
ATOM 963 N N . ALA A 1 124 ? -2.936 2.857 -10.326 1.00 86.56 124 ALA A N 1
ATOM 964 C CA . ALA A 1 124 ? -3.542 3.792 -9.383 1.00 86.56 124 ALA A CA 1
ATOM 965 C C . ALA A 1 124 ? -4.225 4.984 -10.075 1.00 86.56 124 ALA A C 1
ATOM 967 O O . ALA A 1 124 ? -4.963 5.715 -9.410 1.00 86.56 124 ALA A O 1
ATOM 968 N N . HIS A 1 125 ? -3.984 5.193 -11.377 1.00 86.62 125 HIS A N 1
ATOM 969 C CA . HIS A 1 125 ? -4.441 6.336 -12.182 1.00 86.62 125 HIS A CA 1
ATOM 970 C C . HIS A 1 125 ? -4.016 7.728 -11.668 1.00 86.62 125 HIS A C 1
ATOM 972 O O . HIS A 1 125 ? -4.446 8.742 -12.217 1.00 86.62 125 HIS A O 1
ATOM 978 N N . MET A 1 126 ? -3.237 7.788 -10.586 1.00 85.88 126 MET A N 1
ATOM 979 C CA . MET A 1 126 ? -2.725 8.989 -9.933 1.00 85.88 126 MET A CA 1
ATOM 980 C C . MET A 1 126 ? -1.399 8.644 -9.235 1.00 85.88 126 MET A C 1
ATOM 982 O O . MET A 1 126 ? -1.290 7.540 -8.692 1.00 85.88 126 MET A O 1
ATOM 986 N N . PRO A 1 127 ? -0.426 9.576 -9.151 1.00 88.06 127 PRO A N 1
ATOM 987 C CA . PRO A 1 127 ? 0.837 9.339 -8.448 1.00 88.06 127 PRO A CA 1
ATOM 988 C C . PRO A 1 127 ? 0.626 8.955 -6.976 1.00 88.06 127 PRO A C 1
ATOM 990 O O . PRO A 1 127 ? 0.038 9.722 -6.205 1.00 88.06 127 PRO A O 1
ATOM 993 N N . ALA A 1 128 ? 1.132 7.789 -6.571 1.00 89.81 128 ALA A N 1
ATOM 994 C CA . ALA A 1 128 ? 0.913 7.210 -5.243 1.00 89.81 128 ALA A CA 1
ATOM 995 C C . ALA A 1 128 ? 2.213 7.015 -4.439 1.00 89.81 128 ALA A C 1
ATOM 997 O O . ALA A 1 128 ? 2.201 6.994 -3.202 1.00 89.81 128 ALA A O 1
ATOM 998 N N . LEU A 1 129 ? 3.363 6.950 -5.113 1.00 89.62 129 LEU A N 1
ATOM 999 C CA . LEU A 1 129 ? 4.657 6.593 -4.533 1.00 89.62 129 LEU A CA 1
ATOM 1000 C C . LEU A 1 129 ? 5.093 7.536 -3.409 1.00 89.62 129 LEU A C 1
ATOM 1002 O O . LEU A 1 129 ? 5.615 7.097 -2.383 1.00 89.62 129 LEU A O 1
ATOM 1006 N N . ALA A 1 130 ? 4.854 8.842 -3.558 1.00 89.94 130 ALA A N 1
ATOM 1007 C CA . ALA A 1 130 ? 5.178 9.815 -2.514 1.00 89.94 130 ALA A CA 1
ATOM 1008 C C . ALA A 1 130 ? 4.404 9.541 -1.209 1.00 89.94 130 ALA A C 1
ATOM 1010 O O . ALA A 1 130 ? 4.961 9.694 -0.117 1.00 89.94 130 ALA A O 1
ATOM 1011 N N . GLY A 1 131 ? 3.144 9.106 -1.320 1.00 90.25 131 GLY A N 1
ATOM 1012 C CA . GLY A 1 131 ? 2.320 8.669 -0.194 1.00 90.25 131 GLY A CA 1
ATOM 1013 C C . GLY A 1 131 ? 2.859 7.394 0.436 1.00 90.25 131 GLY A C 1
ATOM 1014 O O . GLY A 1 131 ? 3.105 7.364 1.642 1.00 90.25 131 GLY A O 1
ATOM 1015 N N . TYR A 1 132 ? 3.160 6.382 -0.376 1.00 93.00 132 TYR A N 1
ATOM 1016 C CA . TYR A 1 132 ? 3.699 5.110 0.116 1.00 93.00 132 TYR A CA 1
ATOM 1017 C C . TYR A 1 132 ? 5.033 5.285 0.842 1.00 93.00 132 TYR A C 1
ATOM 1019 O O . TYR A 1 132 ? 5.227 4.726 1.918 1.00 93.00 132 TYR A O 1
ATOM 1027 N N . ARG A 1 133 ? 5.912 6.162 0.351 1.00 91.69 133 ARG A N 1
ATOM 1028 C CA . ARG A 1 133 ? 7.158 6.533 1.042 1.00 91.69 133 ARG A CA 1
ATOM 1029 C C . ARG A 1 133 ? 6.923 7.182 2.404 1.00 91.69 133 ARG A C 1
ATOM 1031 O O . ARG A 1 133 ? 7.697 6.950 3.332 1.00 91.69 133 ARG A O 1
ATOM 1038 N N . ARG A 1 134 ? 5.888 8.020 2.549 1.00 90.44 134 ARG A N 1
ATOM 1039 C CA . ARG A 1 134 ? 5.505 8.596 3.854 1.00 90.44 134 ARG A CA 1
ATOM 1040 C C . ARG A 1 134 ? 5.020 7.508 4.804 1.00 90.44 134 ARG A C 1
ATOM 1042 O O . ARG A 1 134 ? 5.450 7.487 5.956 1.00 90.44 134 ARG A O 1
ATOM 1049 N N . MET A 1 135 ? 4.189 6.596 4.309 1.00 91.06 135 MET A N 1
ATOM 1050 C CA . MET A 1 135 ? 3.704 5.457 5.085 1.00 91.06 135 MET A CA 1
ATOM 1051 C C . MET A 1 135 ? 4.857 4.553 5.538 1.00 91.06 135 MET A C 1
ATOM 1053 O O . MET A 1 135 ? 4.936 4.236 6.721 1.00 91.06 135 MET A O 1
ATOM 1057 N N . LEU A 1 136 ? 5.800 4.213 4.651 1.00 88.75 136 LEU A N 1
ATOM 1058 C CA . LEU A 1 136 ? 6.947 3.354 4.968 1.00 88.75 136 LEU A CA 1
ATOM 1059 C C . LEU A 1 136 ? 7.791 3.890 6.129 1.00 88.75 136 LEU A C 1
ATOM 1061 O O . LEU A 1 136 ? 8.184 3.126 7.013 1.00 88.75 136 LEU A O 1
ATOM 1065 N N . ARG A 1 137 ? 8.007 5.213 6.185 1.00 88.69 137 ARG A N 1
ATOM 1066 C CA . ARG A 1 137 ? 8.735 5.854 7.295 1.00 88.69 137 ARG A CA 1
ATOM 1067 C C . ARG A 1 137 ? 8.065 5.635 8.652 1.00 88.69 137 ARG A C 1
ATOM 1069 O O . ARG A 1 137 ? 8.765 5.531 9.655 1.00 88.69 137 ARG A O 1
ATOM 1076 N N . LEU A 1 138 ? 6.735 5.561 8.688 1.00 89.00 138 LEU A N 1
ATOM 1077 C CA . LEU A 1 138 ? 5.980 5.247 9.903 1.00 89.00 138 LEU A CA 1
ATOM 1078 C C . LEU A 1 138 ? 5.880 3.739 10.145 1.00 89.00 138 LEU A C 1
ATOM 1080 O O . LEU A 1 138 ? 5.907 3.295 11.290 1.00 89.00 138 LEU A O 1
ATOM 1084 N N . TYR A 1 139 ? 5.798 2.946 9.079 1.00 86.19 139 TYR A N 1
ATOM 1085 C CA . TYR A 1 139 ? 5.628 1.503 9.164 1.00 86.19 139 TYR A CA 1
ATOM 1086 C C . TYR A 1 139 ? 6.864 0.790 9.727 1.00 86.19 139 TYR A C 1
ATOM 1088 O O . TYR A 1 139 ? 6.715 -0.107 10.553 1.00 86.19 139 TYR A O 1
ATOM 1096 N N . GLY A 1 140 ? 8.077 1.209 9.351 1.00 79.06 140 GLY A N 1
ATOM 1097 C CA . GLY A 1 140 ? 9.331 0.611 9.835 1.00 79.06 140 GLY A CA 1
ATOM 1098 C C . GLY A 1 140 ? 9.404 0.414 11.365 1.00 79.06 140 GLY A C 1
ATOM 1099 O O . GLY A 1 140 ? 9.599 -0.721 11.825 1.00 79.06 140 GLY A O 1
ATOM 1100 N N . PRO A 1 141 ? 9.200 1.465 12.187 1.00 77.31 141 PRO 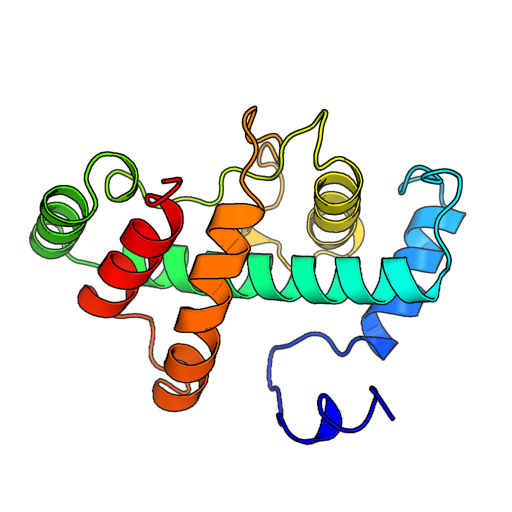A N 1
ATOM 1101 C CA . PRO A 1 141 ? 9.167 1.319 13.642 1.00 77.31 141 PRO A CA 1
ATOM 1102 C C . PRO A 1 141 ? 7.927 0.562 14.145 1.00 77.31 141 PRO A C 1
ATOM 1104 O O . PRO A 1 141 ? 8.046 -0.213 15.095 1.00 77.31 141 PRO A O 1
ATOM 1107 N N . MET A 1 142 ? 6.758 0.714 13.504 1.00 80.44 142 MET A N 1
ATOM 1108 C CA . MET A 1 142 ? 5.536 -0.017 13.880 1.00 80.44 142 MET A CA 1
ATOM 1109 C C . MET A 1 142 ? 5.709 -1.530 13.723 1.00 80.44 142 MET A C 1
ATOM 1111 O O . MET A 1 142 ? 5.350 -2.282 14.627 1.00 80.44 142 MET A O 1
ATOM 1115 N N . ARG A 1 143 ? 6.309 -1.983 12.618 1.00 70.50 143 ARG A N 1
ATOM 1116 C CA . ARG A 1 143 ? 6.617 -3.395 12.357 1.00 70.50 143 ARG A CA 1
ATOM 1117 C C . ARG A 1 143 ? 7.571 -3.960 13.407 1.00 70.50 143 ARG A C 1
ATOM 1119 O O . ARG A 1 143 ? 7.323 -5.030 13.955 1.00 70.50 143 ARG A O 1
ATOM 1126 N N . SER A 1 144 ? 8.624 -3.211 13.726 1.00 61.78 144 SER A N 1
ATOM 1127 C CA . SER A 1 144 ? 9.642 -3.628 14.698 1.00 61.78 144 SER A CA 1
ATOM 1128 C C . SER A 1 144 ? 9.078 -3.742 16.120 1.00 61.78 144 SER A C 1
ATOM 1130 O O . SER A 1 144 ? 9.436 -4.658 16.854 1.00 61.78 144 SER A O 1
ATOM 1132 N N . ALA A 1 145 ? 8.166 -2.841 16.498 1.00 58.69 145 ALA A N 1
ATOM 1133 C CA . ALA A 1 145 ? 7.514 -2.845 17.807 1.00 58.69 145 ALA A CA 1
ATOM 1134 C C . ALA A 1 145 ? 6.379 -3.878 17.926 1.00 58.69 145 ALA A C 1
ATOM 1136 O O . ALA A 1 145 ? 6.080 -4.341 19.027 1.00 58.69 145 ALA A O 1
ATOM 1137 N N . SER A 1 146 ? 5.735 -4.235 16.810 1.00 53.28 146 SER A N 1
ATOM 1138 C CA . SER A 1 146 ? 4.551 -5.103 16.817 1.00 53.28 146 SER A CA 1
ATOM 1139 C C . SER A 1 146 ? 4.896 -6.599 16.803 1.00 53.28 146 SER A C 1
ATOM 1141 O O . SER A 1 146 ? 4.093 -7.406 17.269 1.00 53.28 146 SER A O 1
ATOM 1143 N N . GLY A 1 147 ? 6.081 -7.008 16.336 1.00 59.88 147 GLY A N 1
ATOM 1144 C CA . GLY A 1 147 ? 6.394 -8.435 16.174 1.00 59.88 147 GLY A CA 1
ATOM 1145 C C . GLY A 1 147 ? 5.361 -9.126 15.267 1.00 59.88 147 GLY A C 1
ATOM 1146 O O . GLY A 1 147 ? 5.022 -8.591 14.217 1.00 59.88 147 GLY A O 1
ATOM 1147 N N . ASP A 1 148 ? 4.803 -10.267 15.695 1.00 55.72 148 ASP A N 1
ATOM 1148 C CA . ASP A 1 148 ? 3.688 -10.959 15.009 1.00 55.72 148 ASP A CA 1
ATOM 1149 C C . ASP A 1 148 ? 2.306 -10.296 15.225 1.00 55.72 148 ASP A C 1
ATOM 1151 O O . ASP A 1 148 ? 1.285 -10.786 14.724 1.00 55.72 148 ASP A O 1
ATOM 1155 N N . ARG A 1 149 ? 2.212 -9.190 15.985 1.00 60.88 149 ARG A N 1
ATOM 1156 C CA . ARG A 1 149 ? 0.935 -8.481 16.156 1.00 60.88 149 ARG A CA 1
ATOM 1157 C C . ARG A 1 149 ? 0.564 -7.724 14.886 1.00 60.88 149 ARG A C 1
ATOM 1159 O O . ARG A 1 149 ? 1.362 -7.019 14.278 1.00 60.88 149 ARG A O 1
ATOM 1166 N N . ARG A 1 150 ? -0.706 -7.878 14.514 1.00 77.75 150 ARG A N 1
ATOM 1167 C CA . ARG A 1 150 ? -1.359 -7.139 13.431 1.00 77.75 150 ARG A CA 1
ATOM 1168 C C . ARG A 1 150 ? -1.427 -5.655 13.782 1.00 77.75 150 ARG A C 1
ATOM 1170 O O . ARG A 1 150 ? -1.498 -5.320 14.962 1.00 77.75 150 ARG A O 1
ATOM 1177 N N . LEU A 1 151 ? -1.462 -4.809 12.753 1.00 85.00 151 LEU A N 1
ATOM 1178 C CA . LEU A 1 151 ? -1.629 -3.373 12.942 1.00 85.00 151 LEU A CA 1
ATOM 1179 C C . LEU A 1 151 ? -2.968 -3.070 13.621 1.00 85.00 151 LEU A C 1
ATOM 1181 O O . LEU A 1 151 ? -4.000 -3.614 13.214 1.00 85.00 151 LEU A O 1
ATOM 1185 N N . ASP A 1 152 ? -2.935 -2.217 14.639 1.00 88.25 152 ASP A N 1
ATOM 1186 C CA . ASP A 1 152 ? -4.128 -1.740 15.332 1.00 88.25 152 ASP A CA 1
ATOM 1187 C C . ASP A 1 152 ? -4.786 -0.548 14.611 1.00 88.25 152 ASP A C 1
ATOM 1189 O O . ASP A 1 152 ? -4.293 -0.028 13.605 1.00 88.25 152 ASP A O 1
ATOM 1193 N N . VAL A 1 153 ? -5.934 -0.113 15.135 1.00 90.06 153 VAL A N 1
ATOM 1194 C CA . VAL A 1 153 ? -6.720 1.007 14.596 1.00 90.06 153 VAL A CA 1
ATOM 1195 C C . VAL A 1 153 ? -5.901 2.289 14.484 1.00 90.06 153 VAL A C 1
ATOM 1197 O O . VAL A 1 153 ? -5.977 2.971 13.465 1.00 90.06 153 VAL A O 1
ATOM 1200 N N . GLN A 1 154 ? -5.114 2.622 15.507 1.00 90.88 154 GLN A N 1
ATOM 1201 C CA . GLN A 1 154 ? -4.357 3.872 15.559 1.00 90.88 154 GLN A CA 1
ATOM 1202 C C . GLN A 1 154 ? -3.189 3.848 14.575 1.00 90.88 154 GLN A C 1
ATOM 1204 O O . GLN A 1 154 ? -2.927 4.840 13.896 1.00 90.88 154 GLN A O 1
ATOM 1209 N N . GLN A 1 155 ? -2.531 2.699 14.435 1.00 91.06 155 GLN A N 1
ATOM 1210 C CA . GLN A 1 155 ? -1.482 2.495 13.441 1.00 91.06 155 GLN A CA 1
ATOM 1211 C C . GLN A 1 155 ? -2.034 2.604 12.014 1.00 91.06 155 GLN A C 1
ATOM 1213 O O . GLN A 1 155 ? -1.427 3.264 11.172 1.00 91.06 155 GLN A O 1
ATOM 1218 N N . ILE A 1 156 ? -3.206 2.022 11.738 1.00 91.06 156 ILE A N 1
ATOM 1219 C CA . ILE A 1 156 ? -3.850 2.130 10.421 1.00 91.06 156 ILE A CA 1
ATOM 1220 C C . ILE A 1 156 ? -4.262 3.578 10.125 1.00 91.06 156 ILE A C 1
ATOM 1222 O O . ILE A 1 156 ? -4.008 4.055 9.021 1.00 91.06 156 ILE A O 1
ATOM 1226 N N . ILE A 1 157 ? -4.833 4.297 11.099 1.00 91.56 157 ILE A N 1
ATOM 1227 C CA . ILE A 1 157 ? -5.166 5.725 10.957 1.00 91.56 157 ILE A CA 1
ATOM 1228 C C . ILE A 1 157 ? -3.912 6.544 10.648 1.00 91.56 157 ILE A C 1
ATOM 1230 O O . ILE A 1 157 ? -3.922 7.356 9.724 1.00 91.56 157 ILE A O 1
ATOM 1234 N N . ALA A 1 158 ? -2.818 6.317 11.379 1.00 91.31 158 ALA A N 1
ATOM 1235 C CA . ALA A 1 158 ? -1.562 7.028 11.166 1.00 91.31 158 ALA A CA 1
ATOM 1236 C C . ALA A 1 158 ? -1.005 6.804 9.750 1.00 91.31 158 ALA A C 1
ATOM 1238 O O . ALA A 1 158 ? -0.574 7.759 9.102 1.00 91.31 158 ALA A O 1
ATOM 1239 N N . LEU A 1 159 ? -1.055 5.566 9.247 1.00 91.12 159 LEU A N 1
ATOM 1240 C CA . LEU A 1 159 ? -0.609 5.235 7.892 1.00 91.12 159 LEU A CA 1
ATOM 1241 C C . LEU A 1 159 ? -1.523 5.851 6.822 1.00 91.12 159 LEU A C 1
ATOM 1243 O O . LEU A 1 159 ? -1.021 6.499 5.906 1.00 91.12 159 LEU A O 1
ATOM 1247 N N . ALA A 1 160 ? -2.845 5.737 6.958 1.00 89.62 160 ALA A N 1
ATOM 1248 C CA . ALA A 1 160 ? -3.792 6.324 6.005 1.00 89.62 160 ALA A CA 1
ATOM 1249 C C . ALA A 1 160 ? -3.689 7.863 5.953 1.00 89.62 160 ALA A C 1
ATOM 1251 O O . ALA A 1 160 ? -3.753 8.474 4.886 1.00 89.62 160 ALA A O 1
ATOM 1252 N N . ASN A 1 161 ? -3.450 8.505 7.097 1.00 89.19 161 ASN A N 1
ATOM 1253 C CA . ASN A 1 161 ? -3.188 9.940 7.150 1.00 89.19 161 ASN A CA 1
ATOM 1254 C C . ASN A 1 161 ? -1.850 10.309 6.498 1.00 89.19 161 ASN A C 1
ATOM 1256 O O . ASN A 1 161 ? -1.780 11.291 5.761 1.00 89.19 161 ASN A O 1
ATOM 1260 N N . ALA A 1 162 ? -0.797 9.514 6.699 1.00 88.38 162 ALA A N 1
ATOM 1261 C CA . ALA A 1 162 ? 0.486 9.740 6.040 1.00 88.38 162 ALA A CA 1
ATOM 1262 C C . ALA A 1 162 ? 0.382 9.658 4.512 1.00 88.38 162 ALA A C 1
ATOM 1264 O O . ALA A 1 162 ? 1.055 10.417 3.817 1.00 88.38 162 ALA A O 1
ATOM 1265 N N . GLU A 1 163 ? -0.480 8.795 3.979 1.00 85.12 163 GLU A N 1
ATOM 1266 C CA . GLU A 1 163 ? -0.779 8.750 2.548 1.00 85.12 163 GLU A CA 1
ATOM 1267 C C . GLU A 1 163 ? -1.430 10.060 2.068 1.00 85.12 163 GLU A C 1
ATOM 1269 O O . GLU A 1 163 ? -0.961 10.659 1.098 1.00 85.12 163 GLU A O 1
ATOM 1274 N N . LYS A 1 164 ? -2.430 10.560 2.810 1.00 76.69 164 LYS A N 1
ATOM 1275 C CA . LYS A 1 164 ? -3.260 11.730 2.470 1.00 76.69 164 LYS A CA 1
ATOM 1276 C C . LYS A 1 164 ? -2.504 13.044 2.289 1.00 76.69 164 LYS A C 1
ATOM 1278 O O . LYS A 1 164 ? -2.880 13.835 1.426 1.00 76.69 164 LYS A O 1
ATOM 1283 N N . TYR A 1 165 ? -1.503 13.330 3.123 1.00 63.09 165 TYR A N 1
ATOM 1284 C CA . TYR A 1 165 ? -0.838 14.638 3.128 1.00 63.09 165 TYR A CA 1
ATOM 1285 C C . TYR A 1 165 ? 0.132 14.786 1.943 1.00 63.09 165 TYR A C 1
ATOM 1287 O O . TYR A 1 165 ? 1.351 14.703 2.088 1.00 63.09 165 TYR A O 1
ATOM 1295 N N . ALA A 1 166 ? -0.435 14.989 0.754 1.00 49.91 166 ALA A N 1
ATOM 1296 C CA . ALA A 1 166 ? 0.187 15.698 -0.354 1.00 49.91 166 ALA A CA 1
ATOM 1297 C C . ALA A 1 166 ? -0.111 17.194 -0.160 1.00 49.91 166 ALA A C 1
ATOM 1299 O O . ALA A 1 166 ? -1.165 17.685 -0.559 1.00 49.91 166 ALA A O 1
ATOM 1300 N N . GLY A 1 167 ? 0.781 17.884 0.545 1.00 36.44 167 GLY A N 1
ATOM 1301 C CA . GLY A 1 167 ? 0.743 19.329 0.760 1.00 36.44 167 GLY A CA 1
ATOM 1302 C C . GLY A 1 167 ? 2.158 19.854 0.834 1.00 36.44 167 GLY A C 1
ATOM 1303 O O . GLY A 1 167 ? 2.902 19.327 1.691 1.00 36.44 167 GLY A O 1
#

Secondary structure (DSSP, 8-state):
--STTGGG---TTSPPHHHHHHHHHHHHHTT-S---TT--HHHHHHHHHHHHHHHHHHHHHHHHHHHS-HHHHHHHHHHHGGGGTT-----B-TTTSHHHHHHHHIIIIIS-TTGGGTTS--B-SS--HHHHHHHHHHHHHHHHHHTTPPP-HHHHHHHHHHHH---

Radius of gyration: 16.25 Å; chains: 1; bounding box: 47×35×40 Å

pLDDT: mean 74.41, std 19.25, range [27.78, 93.5]

Foldseek 3Di:
DVVVVVVVDPDPQQQPLVNLLVLVVVCVVVVLQPPPPDDDSVVLSVLLSLLSLLLVLLVLLLVQLVPDDPVLLVVLCVLLPPCSNNPHQLAAACPPCVSSRSSNCSCCPVVVVRVVCPPHDRHNNDGQSQLSVQLSVLVVVVCVVQPPHGDHSVNSSNSSNSSVPPD